Protein 5EHB (pdb70)

B-factor: mean 121.25, std 0.0, range [121.25, 121.25]

Secondary structure (DSSP, 8-state):
-TT--HHHHHHHHHHHHHHHHHHHHT-/-----HHHHHHHHHHHHHHHHHHHHT-

Structure (mmCIF, N/CA/C/O backbone):
data_5EHB
#
_entry.id   5EHB
#
_cell.length_a   53.068
_cell.length_b   53.068
_cell.length_c   136.114
_cell.angle_alpha   90.000
_cell.angle_beta   90.000
_cell.angle_gamma   120.000
#
_symmetry.space_group_name_H-M   'H 3 2'
#
loop_
_atom_site.group_PDB
_atom_site.id
_atom_site.type_symbol
_atom_site.label_atom_id
_atom_site.label_alt_id
_atom_site.label_comp_id
_atom_site.label_asym_id
_atom_site.label_entity_id
_atom_site.label_seq_id
_atom_site.pdbx_PDB_ins_code
_atom_site.Cartn_x
_atom_site.Cartn_y
_atom_site.Cartn_z
_atom_site.occupancy
_atom_site.B_iso_or_equiv
_atom_site.auth_seq_id
_atom_site.auth_comp_id
_atom_site.auth_asym_id
_atom_site.auth_atom_id
_atom_site.pdbx_PDB_model_num
ATOM 1 N N . THR A 1 1 ? -1.558 26.755 29.150 1.00 121.25 1 THR A N 1
ATOM 2 C CA . THR A 1 1 ? -0.947 25.412 28.903 1.00 121.25 1 THR A CA 1
ATOM 3 C C . THR A 1 1 ? -1.092 24.477 30.124 1.00 121.25 1 THR A C 1
ATOM 4 O O . THR A 1 1 ? -0.991 24.882 31.319 1.00 121.25 1 THR A O 1
ATOM 8 N N . ASP A 1 2 ? -1.357 23.217 29.799 1.00 121.25 2 ASP A N 1
ATOM 9 C CA . ASP A 1 2 ? -1.718 22.220 30.810 1.00 121.25 2 ASP A CA 1
ATOM 10 C C . ASP A 1 2 ? -0.650 22.099 31.920 1.00 121.25 2 ASP A C 1
ATOM 11 O O . ASP A 1 2 ? -0.995 22.145 33.096 1.00 121.25 2 ASP A O 1
ATOM 16 N N . LYS A 1 3 ? 0.632 22.074 31.552 1.00 121.25 3 LYS A N 1
ATOM 17 C CA . LYS A 1 3 ? 1.734 22.169 32.533 1.00 121.25 3 LYS A CA 1
ATOM 18 C C . LYS A 1 3 ? 1.607 23.366 33.500 1.00 121.25 3 LYS A C 1
ATOM 19 O O . LYS A 1 3 ? 1.806 23.216 34.713 1.00 121.25 3 LYS A O 1
ATOM 25 N N . ILE A 1 4 ? 1.253 24.534 32.962 1.00 121.25 4 ILE A N 1
ATOM 26 C CA . ILE A 1 4 ? 0.940 25.718 33.784 1.00 121.25 4 ILE A CA 1
ATOM 27 C C . ILE A 1 4 ? -0.303 25.496 34.654 1.00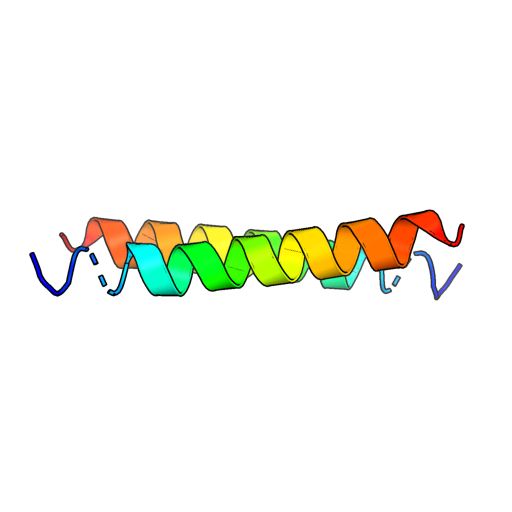 121.25 4 ILE A C 1
ATOM 28 O O . ILE A 1 4 ? -0.330 25.919 35.826 1.00 121.25 4 ILE A O 1
ATOM 46 N N . ASP A 1 6 ? -1.406 22.522 35.837 1.00 121.25 6 ASP A N 1
ATOM 47 C CA . ASP A 1 6 ? -0.836 21.603 36.841 1.00 121.25 6 ASP A CA 1
ATOM 48 C C . ASP A 1 6 ? 0.049 22.340 37.854 1.00 121.25 6 ASP A C 1
ATOM 49 O O . ASP A 1 6 ? -0.050 22.102 39.064 1.00 121.25 6 ASP A O 1
ATOM 54 N N . ALA A 1 7 ? 0.882 23.251 37.359 1.00 121.25 7 ALA A N 1
ATOM 55 C CA . ALA A 1 7 ? 1.587 24.190 38.241 1.00 121.25 7 ALA A CA 1
ATOM 56 C C . ALA A 1 7 ? 0.612 24.885 39.204 1.00 121.25 7 ALA A C 1
ATOM 57 O O . ALA A 1 7 ? 0.775 24.814 40.431 1.00 121.25 7 ALA A O 1
ATOM 59 N N . LEU A 1 8 ? -0.429 25.510 38.653 1.00 121.25 8 LEU A N 1
ATOM 60 C CA . LEU A 1 8 ? -1.396 26.222 39.494 1.00 121.25 8 LEU A CA 1
ATOM 61 C C . LEU A 1 8 ? -2.105 25.314 40.507 1.00 121.25 8 LEU A C 1
ATOM 62 O O . LEU A 1 8 ? -2.379 25.727 41.642 1.00 121.25 8 LEU A O 1
ATOM 67 N N . GLU A 1 9 ? -2.358 24.069 40.111 1.00 121.25 9 GLU A N 1
ATOM 68 C CA . GLU A 1 9 ? -2.987 23.079 41.002 1.00 121.25 9 GLU A CA 1
ATOM 69 C C . GLU A 1 9 ? -2.032 22.705 42.141 1.00 121.25 9 GLU A C 1
ATOM 70 O O . GLU A 1 9 ? -2.365 22.853 43.338 1.00 121.25 9 GLU A O 1
ATOM 76 N N . LYS A 1 10 ? -0.835 22.263 41.748 1.00 121.25 10 LYS A N 1
ATOM 77 C CA . LYS A 1 10 ? 0.209 21.876 42.698 1.00 121.25 10 LYS A CA 1
ATOM 78 C C . LYS A 1 10 ? 0.423 22.997 43.679 1.00 121.25 10 LYS A C 1
ATOM 79 O O . LYS A 1 10 ? 0.462 22.758 44.884 1.00 121.25 10 LYS A O 1
ATOM 85 N N . LEU A 1 11 ? 0.528 24.217 43.158 1.00 121.25 11 LEU A N 1
ATOM 86 C CA . LEU A 1 11 ? 0.560 25.399 44.006 1.00 121.25 11 LEU A CA 1
ATOM 87 C C . LEU A 1 11 ? -0.634 25.432 44.954 1.00 121.25 11 LEU A C 1
ATOM 88 O O . LEU A 1 11 ? -0.442 25.455 46.168 1.00 121.25 11 LEU A O 1
ATOM 93 N N . ALA A 1 12 ? -1.852 25.394 44.410 1.00 121.25 12 ALA A N 1
ATOM 94 C CA . ALA A 1 12 ? -3.066 25.501 45.241 1.00 121.25 12 ALA A CA 1
ATOM 95 C C . ALA A 1 12 ? -3.073 24.526 46.407 1.00 121.25 12 ALA A C 1
ATOM 96 O O . ALA A 1 12 ? -3.294 24.911 47.589 1.00 121.25 12 ALA A O 1
ATOM 98 N N . GLU A 1 13 ? -2.781 23.266 46.078 1.00 121.25 13 GLU A N 1
ATOM 99 C CA . GLU A 1 13 ? -2.639 22.242 47.097 1.00 121.25 13 GLU A CA 1
ATOM 100 C C . GLU A 1 13 ? -1.767 22.700 48.265 1.00 121.25 13 GLU A C 1
ATOM 101 O O . GLU A 1 13 ? -2.149 22.510 49.402 1.00 121.25 13 GLU A O 1
ATOM 107 N N . ILE A 1 14 ? -0.626 23.333 47.985 1.00 121.25 14 ILE A N 1
ATOM 108 C CA . ILE A 1 14 ? 0.261 23.827 49.046 1.00 121.25 14 ILE A CA 1
ATOM 109 C C . ILE A 1 14 ? -0.458 24.809 49.960 1.00 121.25 14 ILE A C 1
ATOM 110 O O . ILE A 1 14 ? -0.296 24.756 51.180 1.00 121.25 14 ILE A O 1
ATOM 115 N N . GLN A 1 15 ? -1.278 25.679 49.378 1.00 121.25 15 GLN A N 1
ATOM 116 C CA . GLN A 1 15 ? -2.064 26.611 50.196 1.00 121.25 15 GLN A CA 1
ATOM 117 C C . GLN A 1 15 ? -3.097 25.880 51.009 1.00 121.25 15 GLN A C 1
ATOM 118 O O . GLN A 1 15 ? -3.324 26.195 52.202 1.00 121.25 15 GLN A O 1
ATOM 124 N N . LYS A 1 16 ? -3.697 24.878 50.372 1.00 121.25 16 LYS A N 1
ATOM 125 C CA . LYS A 1 16 ? -4.608 24.003 51.104 1.00 121.25 16 LYS A CA 1
ATOM 126 C C . LYS A 1 16 ? -3.916 23.377 52.318 1.00 121.25 16 LYS A C 1
ATOM 127 O O . LYS A 1 16 ? -4.446 23.434 53.420 1.00 121.25 16 LYS A O 1
ATOM 133 N N . GLU A 1 17 ? -2.711 22.843 52.118 1.00 121.25 17 GLU A N 1
ATOM 134 C CA . GLU A 1 17 ? -1.953 22.211 53.190 1.00 121.25 17 GLU A CA 1
ATOM 135 C C . GLU A 1 17 ? -1.574 23.259 54.243 1.00 121.25 17 GLU A C 1
ATOM 136 O O . GLU A 1 17 ? -1.641 22.966 55.432 1.00 121.25 17 GLU A O 1
ATOM 142 N N . ILE A 1 18 ? -1.188 24.470 53.819 1.00 121.25 18 ILE A N 1
ATOM 143 C CA . ILE A 1 18 ? -0.925 25.568 54.765 1.00 121.25 18 ILE A CA 1
ATOM 144 C C . ILE A 1 18 ? -2.147 25.815 55.639 1.00 121.25 18 ILE A C 1
ATOM 145 O O . ILE A 1 18 ? -2.027 25.857 56.872 1.00 121.25 18 ILE A O 1
ATOM 150 N N . ALA A 1 19 ? -3.307 26.005 55.009 1.00 121.25 19 ALA A N 1
ATOM 151 C CA . ALA A 1 19 ? -4.531 26.221 55.790 1.00 121.25 19 ALA A CA 1
ATOM 152 C C . ALA A 1 19 ? -4.800 25.055 56.730 1.00 121.25 19 ALA A C 1
ATOM 153 O O . ALA A 1 19 ? -5.099 25.247 57.919 1.00 121.25 19 ALA A O 1
ATOM 155 N N . GLU A 1 20 ? -4.691 23.842 56.180 1.00 121.25 20 GLU A N 1
ATOM 156 C CA . GLU A 1 20 ? -4.700 22.599 56.976 1.00 121.25 20 GLU A CA 1
ATOM 157 C C . GLU A 1 20 ? -3.893 22.785 58.247 1.00 121.25 20 GLU A C 1
ATOM 158 O O . GLU A 1 20 ? -4.421 22.690 59.363 1.00 121.25 20 GLU A O 1
ATOM 164 N N . PHE A 1 21 ? -2.612 23.087 58.055 1.00 121.25 21 PHE A N 1
ATOM 165 C CA . PHE A 1 21 ? -1.699 23.244 59.161 1.00 121.25 21 PHE A CA 1
ATOM 166 C C . PHE A 1 21 ? -2.190 24.289 60.121 1.00 121.25 21 PHE A C 1
ATOM 167 O O . PHE A 1 21 ? -2.150 24.081 61.327 1.00 121.25 21 PHE A O 1
ATOM 175 N N . LEU A 1 22 ? -2.621 25.425 59.578 1.00 121.25 22 LEU A N 1
ATOM 176 C CA . LEU A 1 22 ? -3.081 26.536 60.401 1.00 121.25 22 LEU A CA 1
ATOM 177 C C . LEU A 1 22 ? -4.230 26.161 61.284 1.00 121.25 22 LEU A C 1
ATOM 178 O O . LEU A 1 22 ? -4.180 26.402 62.487 1.00 121.25 22 LEU A O 1
ATOM 183 N N . ARG A 1 23 ? -5.260 25.560 60.702 1.00 121.25 23 ARG A N 1
ATOM 184 C CA . ARG A 1 23 ? -6.401 25.140 61.525 1.00 121.25 23 ARG A CA 1
ATOM 185 C C . ARG A 1 23 ? -5.939 24.085 62.524 1.00 121.25 23 ARG A C 1
ATOM 186 O O . ARG A 1 23 ? -6.165 24.238 63.733 1.00 121.25 23 ARG A O 1
ATOM 194 N N . GLU A 1 24 ? -5.215 23.075 62.024 1.00 121.25 24 GLU A N 1
ATOM 195 C CA . GLU A 1 24 ? -4.612 22.051 62.890 1.00 121.25 24 GLU A CA 1
ATOM 196 C C . GLU A 1 24 ? -3.900 22.633 64.114 1.00 121.25 24 GLU A C 1
ATOM 197 O O . GLU A 1 24 ? -4.011 22.091 65.213 1.00 121.25 24 GLU A O 1
ATOM 203 N N . LEU A 1 25 ? -3.178 23.732 63.907 1.00 121.25 25 LEU A N 1
ATOM 204 C CA . LEU A 1 25 ? -2.488 24.441 64.986 1.00 121.25 25 LEU A CA 1
ATOM 205 C C . LEU A 1 25 ? -3.452 25.060 66.001 1.00 121.25 25 LEU A C 1
ATOM 206 O O . LEU A 1 25 ? -3.218 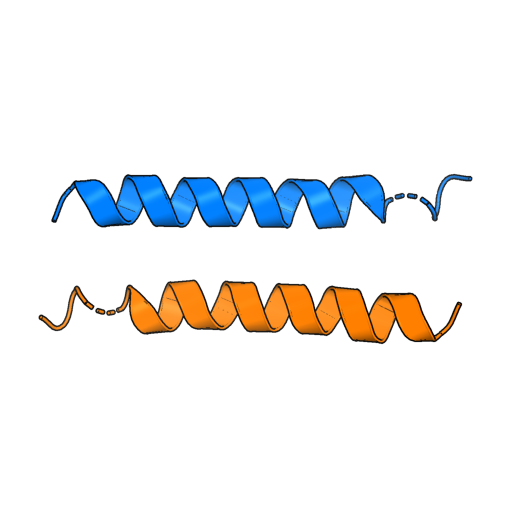24.976 67.202 1.00 121.25 25 LEU A O 1
ATOM 211 N N . ILE A 1 26 ? -4.544 25.658 65.529 1.00 121.25 26 ILE A N 1
ATOM 212 C CA . ILE A 1 26 ? -5.349 26.544 66.390 1.00 121.25 26 ILE A CA 1
ATOM 213 C C . ILE A 1 26 ? -6.056 25.828 67.550 1.00 121.25 26 ILE A C 1
ATOM 214 O O . ILE A 1 26 ? -6.408 26.457 68.561 1.00 121.25 26 ILE A O 1
ATOM 219 N N . GLU A 1 27 ? -6.235 24.519 67.415 1.00 121.25 27 GLU A N 1
ATOM 220 C CA . GLU A 1 27 ? -6.697 23.679 68.519 1.00 121.25 27 GLU A CA 1
ATOM 221 C C . GLU A 1 27 ? -5.725 23.624 69.721 1.00 121.25 27 GLU A C 1
ATOM 222 O O . GLU A 1 27 ? -6.122 23.218 70.814 1.00 121.25 27 GLU A O 1
ATOM 228 N N . ALA A 1 28 ? -4.469 24.034 69.522 1.00 121.25 28 ALA A N 1
ATOM 229 C CA . ALA A 1 28 ? -3.566 24.351 70.626 1.00 121.25 28 ALA A CA 1
ATOM 230 C C . ALA A 1 28 ? -3.934 25.699 71.237 1.00 121.25 28 ALA A C 1
ATOM 231 O O . ALA A 1 28 ? -4.881 25.805 72.013 1.00 121.25 28 ALA A O 1
ATOM 233 N N . THR B 1 1 ? 4.553 19.608 74.716 1.00 121.25 1 THR B N 1
ATOM 234 C CA . THR B 1 1 ? 5.004 20.308 73.464 1.00 121.25 1 THR B CA 1
ATOM 235 C C . THR B 1 1 ? 5.494 19.355 72.326 1.00 121.25 1 THR B C 1
ATOM 236 O O . THR B 1 1 ? 5.867 19.819 71.240 1.00 121.25 1 THR B O 1
ATOM 240 N N . ASP B 1 2 ? 5.448 18.036 72.538 1.00 121.25 2 ASP B N 1
ATOM 241 C CA . ASP B 1 2 ? 5.606 17.076 71.425 1.00 121.25 2 ASP B CA 1
ATOM 242 C C . ASP B 1 2 ? 4.671 17.454 70.281 1.00 121.25 2 ASP B C 1
ATOM 243 O O . ASP B 1 2 ? 5.085 17.464 69.123 1.00 121.25 2 ASP B O 1
ATOM 248 N N . LYS B 1 3 ? 3.429 17.805 70.616 1.00 121.25 3 LYS B N 1
ATOM 249 C CA . LYS B 1 3 ? 2.475 18.339 69.621 1.00 121.25 3 LYS B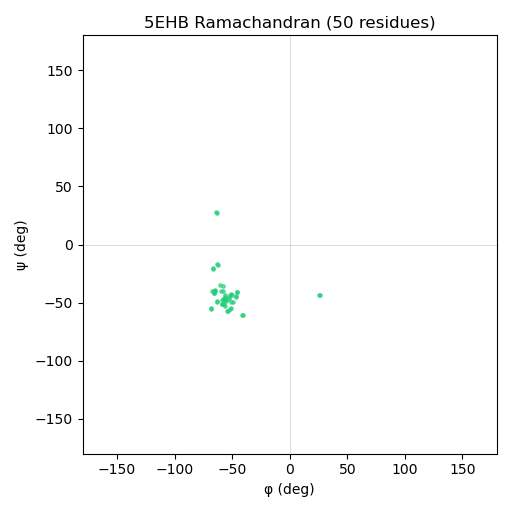 CA 1
ATOM 250 C C . LYS B 1 3 ? 3.063 19.493 68.802 1.00 121.25 3 LYS B C 1
ATOM 251 O O . LYS B 1 3 ? 2.900 19.524 67.576 1.00 121.25 3 LYS B O 1
ATOM 257 N N . ILE B 1 4 ? 3.768 20.407 69.478 1.00 121.25 4 ILE B N 1
ATOM 258 C CA . ILE B 1 4 ? 4.521 21.479 68.794 1.00 121.25 4 ILE B CA 1
ATOM 259 C C . ILE B 1 4 ? 5.645 20.916 67.908 1.00 121.25 4 ILE B C 1
ATOM 260 O O . ILE B 1 4 ? 5.878 21.431 66.803 1.00 121.25 4 ILE B O 1
ATOM 287 N N . ASP B 1 6 ? 5.753 17.867 66.437 1.00 121.25 6 ASP B N 1
ATOM 288 C CA . ASP B 1 6 ? 4.959 17.315 65.319 1.00 121.25 6 ASP B CA 1
ATOM 289 C C . ASP B 1 6 ? 4.419 18.406 64.379 1.00 121.25 6 ASP B C 1
ATOM 290 O O . ASP B 1 6 ? 4.470 18.268 63.142 1.00 121.25 6 ASP B O 1
ATOM 295 N N . ALA B 1 7 ? 3.916 19.490 64.968 1.00 121.25 7 ALA B N 1
ATOM 296 C CA . ALA B 1 7 ? 3.592 20.697 64.205 1.00 121.25 7 ALA B CA 1
ATOM 297 C C . ALA B 1 7 ? 4.787 21.116 63.357 1.00 121.25 7 ALA B C 1
ATOM 298 O O . ALA B 1 7 ? 4.668 21.218 62.141 1.00 121.25 7 ALA B O 1
ATOM 300 N N . LEU B 1 8 ? 5.942 21.309 63.995 1.00 121.25 8 LEU B N 1
ATOM 301 C CA . LEU B 1 8 ? 7.147 21.721 63.248 1.00 121.25 8 LEU B CA 1
ATOM 302 C C . LEU B 1 8 ? 7.533 20.744 62.127 1.00 121.25 8 LEU B C 1
ATOM 303 O O . LEU B 1 8 ? 7.964 21.171 61.045 1.00 121.25 8 LEU B O 1
ATOM 308 N N . GLU B 1 9 ? 7.335 19.447 62.363 1.00 121.25 9 GLU B N 1
ATOM 309 C CA . GLU B 1 9 ? 7.620 18.426 61.325 1.00 121.25 9 GLU B CA 1
ATOM 310 C C . GLU B 1 9 ? 6.641 18.518 60.140 1.00 121.25 9 GLU B C 1
ATOM 311 O O . GLU B 1 9 ? 7.056 18.699 58.940 1.00 121.25 9 GLU B O 1
ATOM 317 N N . LYS B 1 10 ? 5.349 18.452 60.484 1.00 121.25 10 LYS B N 1
ATOM 318 C CA . LYS B 1 10 ? 4.290 18.595 59.479 1.00 121.25 10 LYS B CA 1
ATOM 319 C C . LYS B 1 10 ? 4.481 19.867 58.656 1.00 121.25 10 LYS B C 1
ATOM 320 O O . LYS B 1 10 ? 4.411 19.847 57.422 1.00 121.25 10 LYS B O 1
ATOM 326 N N . LEU B 1 11 ? 4.774 20.961 59.354 1.00 121.25 11 LEU B N 1
ATOM 327 C CA . LEU B 1 11 ? 5.169 22.200 58.706 1.00 121.25 11 LEU B CA 1
ATOM 328 C C . LEU B 1 11 ? 6.340 21.960 57.774 1.00 121.25 11 LEU B C 1
ATOM 329 O O . LEU B 1 11 ? 6.222 22.247 56.594 1.00 121.25 11 LEU B O 1
ATOM 334 N N . ALA B 1 12 ? 7.452 21.437 58.298 1.00 121.25 12 ALA B N 1
ATOM 335 C CA . ALA B 1 12 ? 8.667 21.241 57.488 1.00 121.25 12 ALA B CA 1
ATOM 336 C C . ALA B 1 12 ? 8.375 20.524 56.177 1.00 121.25 12 ALA B C 1
ATOM 337 O O . ALA B 1 12 ? 8.775 20.987 55.078 1.00 121.25 12 ALA B O 1
ATOM 339 N N . GLU B 1 13 ? 7.651 19.410 56.285 1.00 121.25 13 GLU B N 1
ATOM 340 C CA . GLU B 1 13 ? 7.204 18.706 55.060 1.00 121.25 13 GLU B CA 1
ATOM 341 C C . GLU B 1 13 ? 6.592 19.642 53.985 1.00 121.25 13 GLU B C 1
ATOM 342 O O . GLU B 1 13 ? 6.940 19.559 52.799 1.00 121.25 13 GLU B O 1
ATOM 348 N N . ILE B 1 14 ? 5.738 20.570 54.407 1.00 121.25 14 ILE B N 1
ATOM 349 C CA . ILE B 1 14 ? 5.155 21.550 53.476 1.00 121.25 14 ILE B CA 1
ATOM 350 C C . ILE B 1 14 ? 6.243 22.399 52.794 1.00 121.25 14 ILE B C 1
ATOM 351 O O . ILE B 1 14 ? 6.155 22.673 51.591 1.00 121.25 14 ILE B O 1
ATOM 356 N N . GLN B 1 15 ? 7.268 22.787 53.547 1.00 121.25 15 GLN B N 1
ATOM 357 C CA . GLN B 1 15 ? 8.391 23.529 52.968 1.00 121.25 15 GLN B CA 1
ATOM 358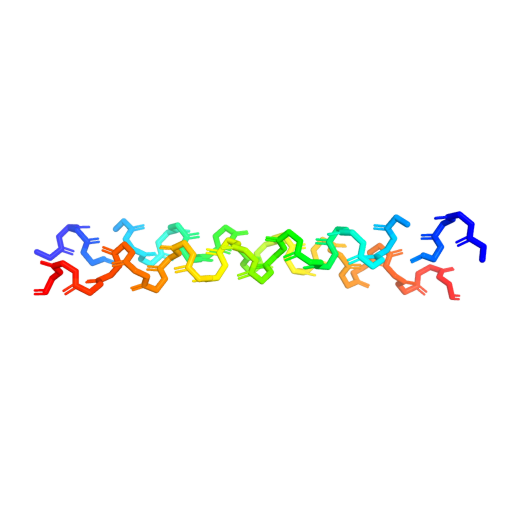 C C . GLN B 1 15 ? 9.135 22.646 51.989 1.00 121.25 15 GLN B C 1
ATOM 359 O O . GLN B 1 15 ? 9.550 23.113 50.928 1.00 121.25 15 GLN B O 1
ATOM 365 N N . LYS B 1 16 ? 9.293 21.373 52.351 1.00 121.25 16 LYS B N 1
ATOM 366 C CA . LYS B 1 16 ? 9.878 20.403 51.442 1.00 121.25 16 LYS B CA 1
ATOM 367 C C . LYS B 1 16 ? 9.105 20.382 50.127 1.00 121.25 16 LYS B C 1
ATOM 368 O O . LYS B 1 16 ? 9.706 20.485 49.044 1.00 121.25 16 LYS B O 1
ATOM 374 N N . GLU B 1 17 ? 7.777 20.301 50.222 1.00 121.25 17 GLU B N 1
ATOM 375 C CA . GLU B 1 17 ? 6.935 20.284 48.996 1.00 121.25 17 GLU B CA 1
ATOM 376 C C . GLU B 1 17 ? 7.034 21.629 48.216 1.00 121.25 17 GLU B C 1
ATOM 377 O O . GLU B 1 17 ? 7.116 21.641 46.964 1.00 121.25 17 GLU B O 1
ATOM 383 N N . ILE B 1 18 ? 7.086 22.750 48.949 1.00 121.25 18 ILE B N 1
ATOM 384 C CA . ILE B 1 18 ? 7.348 24.068 48.319 1.00 121.25 18 ILE B CA 1
ATOM 385 C C . ILE B 1 18 ? 8.666 24.065 47.542 1.00 121.25 18 ILE B C 1
ATOM 386 O O . ILE B 1 18 ? 8.707 24.465 46.384 1.00 121.25 18 ILE B O 1
ATOM 391 N N . ALA B 1 19 ? 9.740 23.628 48.188 1.00 121.25 19 ALA B N 1
ATOM 392 C CA . ALA B 1 19 ? 11.047 23.545 47.540 1.00 121.25 19 ALA B CA 1
ATOM 393 C C . ALA B 1 19 ? 10.970 22.642 46.320 1.00 121.25 19 ALA B C 1
ATOM 394 O O . ALA B 1 19 ? 11.454 23.029 45.249 1.00 121.25 19 ALA B O 1
ATOM 396 N N . GLU B 1 20 ? 10.359 21.463 46.501 1.00 121.25 20 GLU B N 1
ATOM 397 C CA . GLU B 1 20 ? 10.018 20.545 45.392 1.00 121.25 20 GLU B CA 1
ATOM 398 C C . GLU B 1 20 ? 9.490 21.378 44.227 1.00 121.25 20 GLU B C 1
ATOM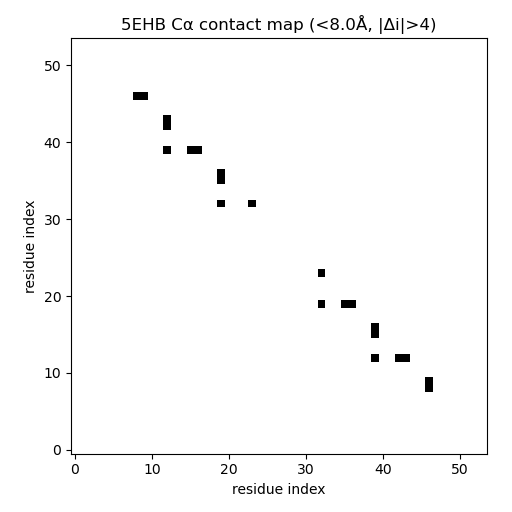 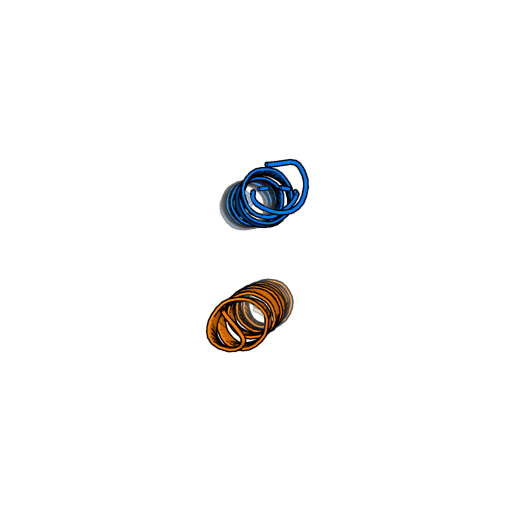399 O O . GLU B 1 20 ? 10.105 21.429 43.121 1.00 121.25 20 GLU B O 1
ATOM 405 N N . PHE B 1 21 ? 8.386 22.086 44.496 1.00 121.25 21 PHE B N 1
ATOM 406 C CA . PHE B 1 21 ? 7.770 22.900 43.439 1.00 121.25 21 PHE B CA 1
ATOM 407 C C . PHE B 1 21 ? 8.728 23.913 42.830 1.00 121.25 21 PHE B C 1
ATOM 408 O O . PHE B 1 21 ? 8.780 24.070 41.611 1.00 121.25 21 PHE B O 1
ATOM 416 N N . LEU B 1 22 ? 9.466 24.602 43.692 1.00 121.25 22 LEU B N 1
ATOM 417 C CA . LEU B 1 22 ? 10.405 25.623 43.254 1.00 121.25 22 LEU B CA 1
ATOM 418 C C . LEU B 1 22 ? 11.467 25.089 42.319 1.00 121.25 22 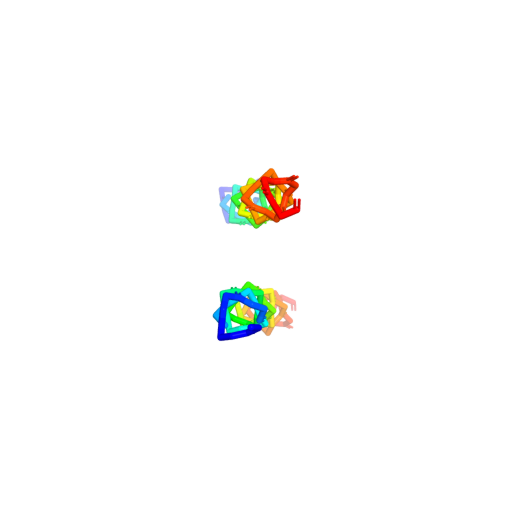LEU B C 1
ATOM 419 O O . LEU B 1 22 ? 11.658 25.661 41.244 1.00 121.25 22 LEU B O 1
ATOM 424 N N . ARG B 1 23 ? 12.144 24.000 42.715 1.00 121.25 23 ARG B N 1
ATOM 425 C CA . ARG B 1 23 ? 13.172 23.402 41.842 1.00 121.25 23 ARG B CA 1
ATOM 426 C C . ARG B 1 23 ? 12.471 22.921 40.564 1.00 121.25 23 ARG B C 1
ATOM 427 O O . ARG B 1 23 ? 12.879 23.323 39.453 1.00 121.25 23 ARG B O 1
ATOM 435 N N . GLU B 1 24 ? 11.361 22.179 40.723 1.00 121.25 24 GLU B N 1
ATOM 436 C CA . GLU B 1 24 ? 10.540 21.752 39.565 1.00 121.25 24 GLU B CA 1
ATOM 437 C C . GLU B 1 24 ? 10.260 22.889 38.559 1.00 121.25 24 GLU B C 1
ATOM 438 O O . GLU B 1 24 ? 10.308 22.684 37.344 1.00 121.25 24 GLU B O 1
ATOM 444 N N . LEU B 1 25 ? 9.976 24.078 39.079 1.00 121.25 25 LEU B N 1
ATOM 445 C CA . LEU B 1 25 ? 9.746 25.266 38.246 1.00 121.25 25 LEU B CA 1
ATOM 446 C C . LEU B 1 25 ? 11.004 25.720 37.486 1.00 121.25 25 LEU B C 1
ATOM 447 O O . LEU B 1 25 ? 10.918 26.079 36.313 1.00 121.25 25 LEU B O 1
ATOM 452 N N . ILE B 1 26 ? 12.161 25.696 38.145 1.00 121.25 26 ILE B N 1
ATOM 453 C CA . ILE B 1 26 ? 13.351 26.413 37.625 1.00 121.25 26 ILE B CA 1
ATOM 454 C C . ILE B 1 26 ? 13.903 25.828 36.315 1.00 121.25 26 ILE B C 1
ATOM 455 O O . ILE B 1 26 ? 14.599 26.520 35.562 1.00 121.25 26 ILE B O 1
ATOM 460 N N . GLU B 1 27 ? 13.558 24.570 36.039 1.00 121.25 27 GLU B N 1
ATOM 461 C CA . GLU B 1 27 ? 13.830 23.953 34.736 1.00 121.25 27 GLU B CA 1
ATOM 462 C C . GLU B 1 27 ? 13.108 24.648 33.557 1.00 121.25 27 GLU B C 1
ATOM 463 O O . GLU B 1 27 ? 13.491 24.453 32.403 1.00 121.25 27 GLU B O 1
ATOM 469 N N . ALA B 1 28 ? 12.076 25.442 33.847 1.00 121.25 28 ALA B N 1
ATOM 470 C CA . ALA B 1 28 ? 11.524 26.399 32.882 1.00 121.25 28 ALA B CA 1
ATOM 471 C C . ALA B 1 28 ? 12.438 27.619 32.751 1.00 121.25 28 ALA B C 1
ATOM 472 O O . ALA B 1 28 ? 13.465 27.562 32.076 1.00 121.25 28 ALA B O 1
#

Sequence (54 aa):
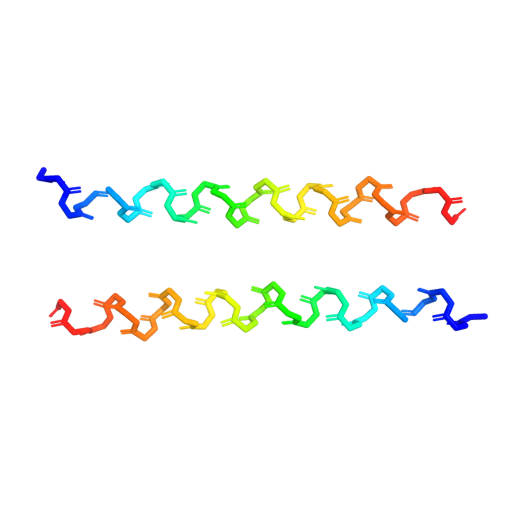TDKIDALEKLAEIQKEIAEFLRELIEATDKIDALEKLAEIQKEIAEFLRELIEA

Foldseek 3Di:
DVVVVVVVVVVVVVVVVVVVVVVVVVD/DVVVVVVVVVVVVVVVVVVVVVVPVVD

Radius of gyration: 13.47 Å; Cα contacts (8 Å, |Δi|>4): 11; chains: 2; bounding box: 20×10×45 Å

Solvent-accessible surface area: 5135 Å² total